Protein AF-A0AAW8Q0H3-F1 (afdb_monomer_lite)

Organism: Vibrio parahaemolyticus (NCBI:txid670)

Secondary structure (DSSP, 8-state):
-HHHHHHHHHHHHHHHHHHHTTS-HHHHHHHHHHHHHHHHHHHHH--HHHHHHHHHHHHHHHHHHHHHHTS---HHHHHHHHHHHHHHHHHHHHHTEEEEEEEETTEEEEEEEE--

Radius of gyration: 16.41 Å; chains: 1; bounding box: 46×30×43 Å

Sequence (116 aa):
MRILKKGVIAALVGFICIGASAMDEDKVKHLATSSVIGFTANGIFQDYETALASCVAIGVAKEVYDQIDYRGFSGSDLAADALGCGIGVISSEFLGFQLGYKELGDAKMVTFNLKF

Foldseek 3Di:
DVVVLVVVVVVLVVVLVVVLVPDDPLLNCLLQVLLQQLQVLCQEVVDNVRSLVVSLVVQVVVLVVCCVPVVDRDPSSSVSNSNSNNNNNVVNVSQVWHWDWDDDDPDIHIDIDTDD

pLDDT: mean 83.44, std 11.95, range [54.0, 97.12]

Structure (mmCIF, N/CA/C/O backbone):
data_AF-A0AAW8Q0H3-F1
#
_entry.id   AF-A0AAW8Q0H3-F1
#
loop_
_atom_site.group_PDB
_atom_site.id
_atom_site.type_symbol
_atom_site.label_atom_id
_atom_site.label_alt_id
_atom_site.label_comp_id
_atom_site.label_asym_id
_atom_site.label_entity_id
_atom_site.label_seq_id
_atom_site.pdbx_PDB_ins_code
_atom_site.Cartn_x
_atom_site.Cartn_y
_atom_site.Cartn_z
_atom_site.occupancy
_atom_site.B_iso_or_equiv
_atom_site.auth_seq_id
_atom_site.auth_comp_id
_atom_site.auth_asym_id
_atom_site.auth_atom_id
_atom_site.pdbx_PDB_model_num
ATOM 1 N N . MET A 1 1 ? -4.141 14.196 22.975 1.00 54.00 1 MET A N 1
ATOM 2 C CA . MET A 1 1 ? -4.112 13.231 21.845 1.00 54.00 1 MET A CA 1
ATOM 3 C C . MET A 1 1 ? -4.546 13.806 20.495 1.00 54.00 1 MET A C 1
ATOM 5 O O . MET A 1 1 ? -3.823 13.600 19.534 1.00 54.00 1 MET A O 1
ATOM 9 N N . ARG A 1 2 ? -5.657 14.558 20.377 1.00 56.09 2 ARG A N 1
ATOM 10 C CA . ARG A 1 2 ? -6.121 15.114 19.079 1.00 56.09 2 ARG A CA 1
ATOM 11 C C . ARG A 1 2 ? -5.108 16.007 18.342 1.00 56.09 2 ARG A C 1
ATOM 13 O O . ARG A 1 2 ? -5.005 15.914 17.128 1.00 56.09 2 ARG A O 1
ATOM 20 N N . ILE A 1 3 ? -4.363 16.854 19.056 1.00 59.78 3 ILE A N 1
ATOM 21 C CA . ILE A 1 3 ? -3.370 17.769 18.453 1.00 59.78 3 ILE A CA 1
ATOM 22 C C . ILE A 1 3 ? -2.123 16.997 17.991 1.00 59.78 3 ILE A C 1
ATOM 24 O O . ILE A 1 3 ? -1.614 17.250 16.907 1.00 59.78 3 ILE A O 1
ATOM 28 N N . LEU A 1 4 ? -1.711 15.983 18.761 1.00 59.84 4 LEU A N 1
ATOM 29 C CA . LEU A 1 4 ? -0.626 15.072 18.392 1.00 59.84 4 LEU A CA 1
ATOM 30 C C . LEU A 1 4 ? -0.987 14.265 17.137 1.00 59.84 4 LEU A C 1
ATOM 32 O O . LEU A 1 4 ? -0.191 14.202 16.210 1.00 59.84 4 LEU A O 1
ATOM 36 N N . LYS A 1 5 ? -2.221 13.738 17.056 1.00 57.81 5 LYS A N 1
ATOM 37 C CA . LYS A 1 5 ? -2.696 13.026 15.861 1.00 57.81 5 LYS A CA 1
ATOM 38 C C . LYS A 1 5 ? -2.680 13.921 14.613 1.00 57.81 5 LYS A C 1
ATOM 40 O O . LYS A 1 5 ? -2.230 13.490 13.562 1.00 57.81 5 LYS A O 1
ATOM 45 N N . LYS A 1 6 ? -3.113 15.183 14.732 1.00 61.03 6 LYS A N 1
ATOM 46 C CA . LYS A 1 6 ? -3.070 16.161 13.629 1.00 61.03 6 LYS A CA 1
ATOM 47 C C . LYS A 1 6 ? -1.640 16.510 13.203 1.00 61.03 6 LYS A C 1
ATOM 49 O O . LYS A 1 6 ? -1.388 16.621 12.010 1.00 61.03 6 LYS A O 1
ATOM 54 N N . GLY A 1 7 ? -0.720 16.643 14.160 1.00 67.44 7 GLY A N 1
ATOM 55 C CA . GLY A 1 7 ? 0.702 16.862 13.884 1.00 67.44 7 GLY A CA 1
ATOM 56 C C . GLY A 1 7 ? 1.355 15.675 13.174 1.00 67.44 7 GLY A C 1
ATOM 57 O O . GLY A 1 7 ? 2.099 15.876 12.223 1.00 67.44 7 GLY A O 1
ATOM 58 N N . VAL A 1 8 ? 1.012 14.444 13.570 1.00 68.25 8 VAL A N 1
ATOM 59 C CA . VAL A 1 8 ? 1.484 13.214 12.913 1.00 68.25 8 VAL A CA 1
ATOM 60 C C . VAL A 1 8 ? 0.929 13.093 11.495 1.00 68.25 8 VAL A C 1
ATOM 62 O O . VAL A 1 8 ? 1.700 12.811 10.589 1.00 68.25 8 VAL A O 1
ATOM 65 N N . ILE A 1 9 ? -0.360 13.381 11.271 1.00 69.56 9 ILE A N 1
ATOM 66 C CA . ILE A 1 9 ? -0.945 13.406 9.917 1.00 69.56 9 ILE A CA 1
ATOM 67 C C . ILE A 1 9 ? -0.240 14.450 9.047 1.00 69.56 9 ILE A C 1
ATOM 69 O O . ILE A 1 9 ? 0.145 14.145 7.926 1.00 69.56 9 ILE A O 1
ATOM 73 N N . ALA A 1 10 ? -0.034 15.667 9.558 1.00 64.44 10 ALA A N 1
ATOM 74 C CA . ALA A 1 10 ? 0.655 16.720 8.815 1.00 64.44 10 ALA A CA 1
ATOM 75 C C . ALA A 1 10 ? 2.115 16.349 8.495 1.00 64.44 10 ALA A C 1
ATOM 77 O O . ALA A 1 10 ? 2.588 16.634 7.398 1.00 64.44 10 ALA A O 1
ATOM 78 N N . ALA A 1 11 ? 2.809 15.673 9.416 1.00 65.50 11 ALA A N 1
ATOM 79 C CA . ALA A 1 11 ? 4.163 15.173 9.198 1.00 65.50 11 ALA A CA 1
ATOM 80 C C . ALA A 1 11 ? 4.205 14.016 8.184 1.00 65.50 11 ALA A C 1
ATOM 82 O O . ALA A 1 11 ? 5.073 14.016 7.320 1.00 65.50 11 ALA A O 1
ATOM 83 N N . LEU A 1 12 ? 3.254 13.077 8.239 1.00 65.44 12 LEU A N 1
ATOM 84 C CA . LEU A 1 12 ? 3.110 11.981 7.270 1.00 65.44 12 LEU A CA 1
ATOM 85 C C . LEU A 1 12 ? 2.839 12.520 5.865 1.00 65.44 12 LEU A C 1
ATOM 87 O O . LEU A 1 12 ? 3.540 12.159 4.926 1.00 65.44 12 LEU A O 1
ATOM 91 N N . VAL A 1 13 ? 1.877 13.435 5.732 1.00 66.56 13 VAL A N 1
ATOM 92 C CA . VAL A 1 13 ? 1.559 14.091 4.455 1.00 66.56 13 VAL A CA 1
ATOM 93 C C . VAL A 1 13 ? 2.767 14.878 3.943 1.00 66.56 13 VAL A C 1
ATOM 95 O O . VAL A 1 13 ? 3.122 14.753 2.776 1.00 66.56 13 VAL A O 1
ATOM 98 N N . GLY A 1 14 ? 3.455 15.622 4.815 1.00 59.25 14 GLY A N 1
ATOM 99 C CA . GLY A 1 14 ? 4.676 16.345 4.455 1.00 59.25 14 GLY A CA 1
ATOM 100 C C . GLY A 1 14 ? 5.804 15.424 3.980 1.00 59.25 14 GLY A C 1
ATOM 101 O O . GLY A 1 14 ? 6.436 15.704 2.966 1.00 59.25 14 GLY A O 1
ATOM 102 N N . PHE A 1 15 ? 6.026 14.300 4.663 1.00 62.19 15 PHE A N 1
ATOM 103 C CA . PHE A 1 15 ? 7.059 13.325 4.308 1.00 62.19 15 PHE A CA 1
ATOM 104 C C . PHE A 1 15 ? 6.760 12.632 2.970 1.00 62.19 15 PHE A C 1
ATOM 106 O O . PHE A 1 15 ? 7.655 12.488 2.139 1.00 62.19 15 PHE A O 1
ATOM 113 N N . ILE A 1 16 ? 5.492 12.285 2.721 1.00 63.41 16 ILE A N 1
ATOM 114 C CA . ILE A 1 16 ? 5.033 11.692 1.455 1.00 63.41 16 ILE A CA 1
ATOM 115 C C . ILE A 1 16 ? 5.212 12.682 0.294 1.00 63.41 16 ILE A C 1
ATOM 117 O O . ILE A 1 16 ? 5.725 12.304 -0.757 1.00 63.41 16 ILE A O 1
ATOM 121 N N . CYS A 1 17 ? 4.854 13.958 0.479 1.00 60.28 17 CYS A N 1
ATOM 122 C CA . CYS A 1 17 ? 4.997 14.977 -0.565 1.00 60.28 17 CYS A CA 1
ATOM 123 C C . CYS A 1 17 ? 6.462 15.263 -0.933 1.00 60.28 17 CYS A C 1
ATOM 125 O O . CYS A 1 17 ? 6.764 15.462 -2.108 1.00 60.28 17 CYS A O 1
ATOM 127 N N . ILE A 1 18 ? 7.375 15.275 0.046 1.00 58.97 18 ILE A N 1
ATOM 128 C CA . ILE A 1 18 ? 8.804 15.523 -0.202 1.00 58.97 18 ILE A CA 1
ATOM 129 C C . ILE A 1 18 ? 9.446 14.309 -0.889 1.00 58.97 18 ILE A C 1
ATOM 131 O O . ILE A 1 18 ? 10.160 14.479 -1.877 1.00 58.97 18 ILE A O 1
ATOM 135 N N . GLY A 1 19 ? 9.148 13.089 -0.427 1.00 59.09 19 GLY A N 1
ATOM 136 C CA . GLY A 1 19 ? 9.671 11.857 -1.027 1.00 59.09 19 GLY A CA 1
ATOM 137 C C . GLY A 1 19 ? 9.203 11.641 -2.469 1.00 59.09 19 GLY A C 1
ATOM 138 O O . GLY A 1 19 ? 10.005 11.268 -3.321 1.00 59.09 19 GLY A O 1
ATOM 139 N N . ALA A 1 20 ? 7.942 11.966 -2.774 1.00 59.72 20 ALA A N 1
ATOM 140 C CA . ALA A 1 20 ? 7.386 11.839 -4.122 1.00 59.72 20 ALA A CA 1
ATOM 141 C C . ALA A 1 20 ? 8.059 12.761 -5.156 1.00 59.72 20 ALA A C 1
ATOM 143 O O . ALA A 1 20 ? 8.112 12.423 -6.331 1.00 59.72 20 ALA A O 1
ATOM 144 N N . SER A 1 21 ? 8.592 13.912 -4.731 1.00 59.22 21 SER A N 1
ATOM 145 C CA . SER A 1 21 ? 9.225 14.889 -5.633 1.00 59.22 21 SER A CA 1
ATOM 146 C C . SER A 1 21 ? 10.628 14.494 -6.116 1.00 59.22 21 SER A C 1
ATOM 148 O O . SER A 1 21 ? 11.121 15.062 -7.088 1.00 59.22 21 SER A O 1
ATOM 150 N N . ALA A 1 22 ? 11.263 13.527 -5.447 1.00 63.88 22 ALA A N 1
ATOM 151 C CA . ALA A 1 22 ? 12.603 13.030 -5.769 1.00 63.88 22 ALA A CA 1
ATOM 152 C C . ALA A 1 22 ? 12.589 11.670 -6.491 1.00 63.88 22 ALA A C 1
ATOM 154 O O . ALA A 1 22 ? 13.646 11.157 -6.852 1.00 63.88 22 ALA A O 1
ATOM 155 N N . MET A 1 23 ? 11.410 11.069 -6.662 1.00 70.44 23 MET A N 1
ATOM 156 C CA . MET A 1 23 ? 11.235 9.754 -7.269 1.00 70.44 23 MET A CA 1
ATOM 157 C C . MET A 1 23 ? 10.810 9.875 -8.732 1.00 70.44 23 MET A C 1
ATOM 159 O O . MET A 1 23 ? 10.048 10.772 -9.090 1.00 70.44 23 MET A O 1
ATOM 163 N N . ASP A 1 24 ? 11.255 8.926 -9.558 1.00 82.56 24 ASP A N 1
ATOM 164 C CA . ASP A 1 24 ? 10.741 8.779 -10.919 1.00 82.56 24 ASP A CA 1
ATOM 165 C C . ASP A 1 24 ? 9.224 8.553 -10.898 1.00 82.56 24 ASP A C 1
ATOM 167 O O . ASP A 1 24 ? 8.695 7.855 -10.028 1.00 82.56 24 ASP A O 1
ATOM 171 N N . GLU A 1 25 ? 8.525 9.122 -11.883 1.00 82.56 25 GLU A N 1
ATOM 172 C CA . GLU A 1 25 ? 7.057 9.097 -11.970 1.00 82.56 25 GLU A CA 1
ATOM 173 C C . GLU A 1 25 ? 6.490 7.671 -11.896 1.00 82.56 25 GLU A C 1
ATOM 175 O O . GLU A 1 25 ? 5.447 7.426 -11.291 1.00 82.56 25 GLU A O 1
ATOM 180 N N . ASP A 1 26 ? 7.211 6.723 -12.483 1.00 81.62 26 ASP A N 1
ATOM 181 C CA . ASP A 1 26 ? 6.909 5.300 -12.439 1.00 81.62 26 ASP A CA 1
ATOM 182 C C . ASP A 1 26 ? 6.920 4.755 -10.999 1.00 81.62 26 ASP A C 1
ATOM 184 O O . ASP A 1 26 ? 5.921 4.227 -10.511 1.00 81.62 26 ASP A O 1
ATOM 188 N N . LYS A 1 27 ? 7.979 5.039 -10.231 1.00 85.38 27 LYS A N 1
ATOM 189 C CA . LYS A 1 27 ? 8.098 4.608 -8.827 1.00 85.38 27 LYS A CA 1
ATOM 190 C C . LYS A 1 27 ? 7.056 5.259 -7.927 1.00 85.38 27 LYS A C 1
ATOM 192 O O . LYS A 1 27 ? 6.597 4.644 -6.964 1.00 85.38 27 LYS A O 1
ATOM 197 N N . VAL A 1 28 ? 6.641 6.487 -8.242 1.00 87.38 28 VAL A N 1
ATOM 198 C CA . VAL A 1 28 ? 5.531 7.152 -7.543 1.00 87.38 28 VAL A CA 1
ATOM 199 C C . VAL A 1 28 ? 4.220 6.394 -7.761 1.00 87.38 28 VAL A C 1
ATOM 201 O O . VAL A 1 28 ? 3.436 6.272 -6.820 1.00 87.38 28 VAL A O 1
ATOM 204 N N . LYS A 1 29 ? 3.982 5.832 -8.954 1.00 87.62 29 LYS A N 1
ATOM 205 C CA . LYS A 1 29 ? 2.784 5.020 -9.232 1.00 87.62 29 LYS A CA 1
ATOM 206 C C . LYS A 1 29 ? 2.784 3.721 -8.433 1.00 87.62 29 LYS A C 1
ATOM 208 O O . LYS A 1 29 ? 1.746 3.406 -7.847 1.00 87.62 29 LYS A O 1
ATOM 213 N N . HIS A 1 30 ? 3.916 3.020 -8.356 1.00 89.06 30 HIS A N 1
ATOM 214 C CA . HIS A 1 30 ? 4.076 1.824 -7.517 1.00 89.06 30 HIS A CA 1
ATOM 215 C C . HIS A 1 30 ? 3.807 2.147 -6.043 1.00 89.06 30 HIS A C 1
ATOM 217 O O . HIS A 1 30 ? 2.885 1.603 -5.429 1.00 89.06 30 HIS A O 1
ATOM 223 N N . LEU A 1 31 ? 4.491 3.161 -5.508 1.00 90.19 31 LEU A N 1
ATOM 224 C CA . LEU A 1 31 ? 4.329 3.585 -4.118 1.00 90.19 31 LEU A CA 1
ATOM 225 C C . LEU A 1 31 ? 2.892 4.018 -3.794 1.00 90.19 31 LEU A C 1
ATOM 227 O O . LEU A 1 31 ? 2.330 3.586 -2.784 1.00 90.19 31 LEU A O 1
ATOM 231 N N . ALA A 1 32 ? 2.268 4.849 -4.632 1.00 88.62 32 ALA A N 1
ATOM 232 C CA . ALA A 1 32 ? 0.912 5.344 -4.397 1.00 88.62 32 ALA A CA 1
ATOM 233 C C . ALA A 1 32 ? -0.135 4.229 -4.509 1.00 88.62 32 ALA A C 1
ATOM 235 O O . ALA A 1 32 ? -0.998 4.104 -3.638 1.00 88.62 32 ALA A O 1
ATOM 236 N N . THR A 1 33 ? -0.044 3.392 -5.545 1.00 90.69 33 THR A N 1
ATOM 237 C CA . THR A 1 33 ? -0.977 2.275 -5.750 1.00 90.69 33 THR A CA 1
ATOM 238 C C . THR A 1 33 ? -0.886 1.290 -4.593 1.00 90.69 33 THR A C 1
ATOM 240 O O . THR A 1 33 ? -1.901 0.950 -3.983 1.00 90.69 33 THR A O 1
ATOM 243 N N . SER A 1 34 ? 0.329 0.895 -4.223 1.00 92.62 34 SER A N 1
ATOM 244 C CA . SER A 1 34 ? 0.565 -0.048 -3.132 1.00 92.62 34 SER A CA 1
ATOM 245 C C . SER A 1 34 ? 0.213 0.540 -1.763 1.00 92.62 34 SER A C 1
ATOM 247 O O . SER A 1 34 ? -0.267 -0.185 -0.896 1.00 92.62 34 SER A O 1
ATOM 249 N N . SER A 1 35 ? 0.293 1.865 -1.583 1.00 93.12 35 SER A N 1
ATOM 250 C CA . SER A 1 35 ? -0.265 2.541 -0.397 1.00 93.12 35 SER A CA 1
ATOM 251 C C . SER A 1 35 ? -1.776 2.376 -0.281 1.00 93.12 35 SER A C 1
ATOM 253 O O . SER A 1 35 ? -2.286 2.080 0.799 1.00 93.12 35 SER A O 1
ATOM 255 N N . VAL A 1 36 ? -2.517 2.520 -1.380 1.00 92.69 36 VAL A N 1
ATOM 256 C CA . VAL A 1 36 ? -3.976 2.326 -1.372 1.00 92.69 36 VAL A CA 1
ATOM 257 C C . VAL A 1 36 ? -4.335 0.861 -1.116 1.00 92.69 36 VAL A C 1
ATOM 259 O O . VAL A 1 36 ? -5.255 0.579 -0.340 1.00 92.69 36 VAL A O 1
ATOM 262 N N . ILE A 1 37 ? -3.594 -0.072 -1.721 1.00 94.31 37 ILE A N 1
ATOM 263 C CA . ILE A 1 37 ? -3.789 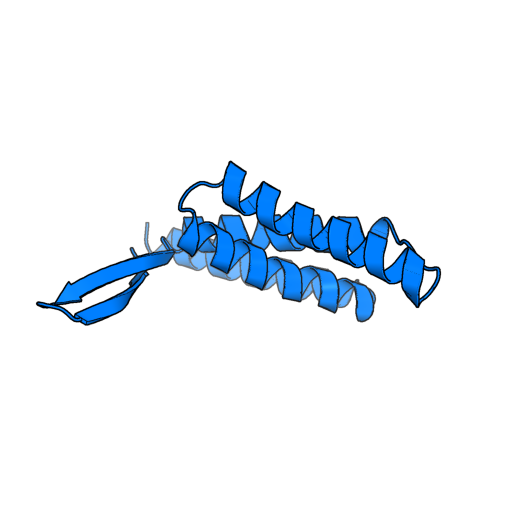-1.511 -1.505 1.00 94.31 37 ILE A CA 1
ATOM 264 C C . ILE A 1 37 ? -3.520 -1.858 -0.041 1.00 94.31 37 ILE A C 1
ATOM 266 O O . ILE A 1 37 ? -4.385 -2.454 0.591 1.00 94.31 37 ILE A O 1
ATOM 270 N N . GLY A 1 38 ? -2.388 -1.435 0.527 1.00 94.44 38 GLY A N 1
ATOM 271 C CA . GLY A 1 38 ? -2.037 -1.698 1.925 1.00 94.44 38 GLY A CA 1
ATOM 272 C C . GLY A 1 38 ? -3.042 -1.099 2.909 1.00 94.44 38 GLY A C 1
ATOM 273 O O . GLY A 1 38 ? -3.453 -1.762 3.861 1.00 94.44 38 GLY A O 1
ATOM 274 N N . PHE A 1 39 ? -3.511 0.124 2.643 1.00 93.25 39 PHE A N 1
ATOM 275 C CA . PHE A 1 39 ? -4.554 0.769 3.442 1.00 93.25 39 PHE A CA 1
ATOM 276 C C . PHE A 1 39 ? -5.846 -0.052 3.452 1.00 93.25 39 PHE A C 1
ATOM 278 O O . PHE A 1 39 ? -6.415 -0.339 4.504 1.00 93.25 39 PHE A O 1
ATOM 285 N N . THR A 1 40 ? -6.292 -0.471 2.270 1.00 91.69 40 THR A N 1
ATOM 286 C CA . THR A 1 40 ? -7.533 -1.235 2.123 1.00 91.69 40 THR A CA 1
ATOM 287 C C . THR A 1 40 ? -7.388 -2.645 2.693 1.00 91.69 40 THR A C 1
ATOM 289 O O . THR A 1 40 ? -8.285 -3.112 3.390 1.00 91.69 40 THR A O 1
ATOM 292 N N . ALA A 1 41 ? -6.250 -3.302 2.458 1.00 93.75 41 ALA A N 1
ATOM 293 C CA . ALA A 1 41 ? -5.935 -4.624 2.984 1.00 93.75 41 ALA A CA 1
ATOM 294 C C . ALA A 1 41 ? -5.983 -4.628 4.513 1.00 93.75 41 ALA A C 1
ATOM 296 O O . ALA A 1 41 ? -6.629 -5.501 5.085 1.00 93.75 41 ALA A O 1
ATOM 297 N N . ASN A 1 42 ? -5.399 -3.627 5.181 1.00 94.25 42 ASN A N 1
ATOM 298 C CA . ASN A 1 42 ? -5.481 -3.542 6.640 1.00 94.25 42 ASN A CA 1
ATOM 299 C C . ASN A 1 42 ? -6.907 -3.253 7.120 1.00 94.25 42 ASN A C 1
ATOM 301 O O . ASN A 1 42 ? -7.353 -3.832 8.105 1.00 94.25 42 ASN A O 1
ATOM 305 N N . GLY A 1 43 ? -7.671 -2.442 6.384 1.00 90.38 43 GLY A N 1
ATOM 306 C CA . GLY A 1 43 ? -9.096 -2.259 6.659 1.00 90.38 43 GLY A CA 1
ATOM 307 C C . GLY A 1 43 ? -9.900 -3.566 6.606 1.00 90.38 43 GLY A C 1
ATOM 308 O O . GLY A 1 43 ? -10.831 -3.727 7.393 1.00 90.38 43 GLY A O 1
ATOM 309 N N . ILE A 1 44 ? -9.549 -4.492 5.704 1.00 91.25 44 ILE A N 1
ATOM 310 C CA . ILE A 1 44 ? -10.218 -5.795 5.532 1.00 91.25 44 ILE A CA 1
ATOM 311 C C . ILE A 1 44 ? -9.725 -6.819 6.554 1.00 91.25 44 ILE A C 1
ATOM 313 O O . ILE A 1 44 ? -10.534 -7.405 7.269 1.00 91.25 44 ILE A O 1
ATOM 317 N N . PHE A 1 45 ? -8.416 -7.066 6.592 1.00 92.38 45 PHE A N 1
ATOM 318 C CA . PHE A 1 45 ? -7.826 -8.124 7.409 1.00 92.38 45 PHE A CA 1
ATOM 319 C C . PHE A 1 45 ? -7.777 -7.756 8.886 1.00 92.38 45 PHE A C 1
ATOM 321 O O . PHE A 1 45 ? -7.854 -8.648 9.724 1.00 92.38 45 PHE A O 1
ATOM 328 N N . GLN A 1 46 ? -7.678 -6.459 9.198 1.00 89.44 46 GLN A N 1
ATOM 329 C CA . GLN A 1 46 ? -7.540 -5.945 10.564 1.00 89.44 46 GLN A CA 1
ATOM 330 C C . GLN A 1 46 ? -6.368 -6.593 11.325 1.00 89.44 46 GLN A C 1
ATOM 332 O O . GLN A 1 46 ? -6.372 -6.660 12.552 1.00 89.44 46 GLN A O 1
ATOM 337 N N . ASP A 1 47 ? -5.379 -7.074 10.572 1.00 91.62 47 ASP A N 1
ATOM 338 C CA . ASP A 1 47 ? -4.157 -7.709 11.034 1.00 91.62 47 ASP A CA 1
ATOM 339 C C . ASP A 1 47 ? -3.005 -7.162 10.192 1.00 91.62 47 ASP A C 1
ATOM 341 O O . ASP A 1 47 ? -2.959 -7.355 8.972 1.00 91.62 47 ASP A O 1
ATOM 345 N N . TYR A 1 48 ? -2.097 -6.451 10.858 1.00 90.19 48 TYR A N 1
ATOM 346 C CA . TYR A 1 48 ? -0.995 -5.736 10.219 1.00 90.19 48 TYR A CA 1
ATOM 347 C C . TYR A 1 48 ? -0.126 -6.669 9.369 1.00 90.19 48 TYR A C 1
ATOM 349 O O . TYR A 1 48 ? 0.238 -6.323 8.244 1.00 90.19 48 TYR A O 1
ATOM 357 N N . GLU A 1 49 ? 0.197 -7.854 9.892 1.00 94.25 49 GLU A N 1
ATOM 358 C CA . GLU A 1 49 ? 1.101 -8.795 9.231 1.00 94.25 49 GLU A CA 1
ATOM 359 C C . GLU A 1 49 ? 0.458 -9.379 7.973 1.00 94.25 49 GLU A C 1
ATOM 361 O O . GLU A 1 49 ? 1.058 -9.337 6.897 1.00 94.25 49 GLU A O 1
ATOM 366 N N . THR A 1 50 ? -0.791 -9.837 8.070 1.00 95.38 50 THR A N 1
ATOM 367 C CA . THR A 1 50 ? -1.555 -10.375 6.937 1.00 95.38 50 THR A CA 1
ATOM 368 C C . THR A 1 50 ? -1.809 -9.304 5.879 1.00 95.38 50 THR A C 1
ATOM 370 O O . THR A 1 50 ? -1.678 -9.563 4.678 1.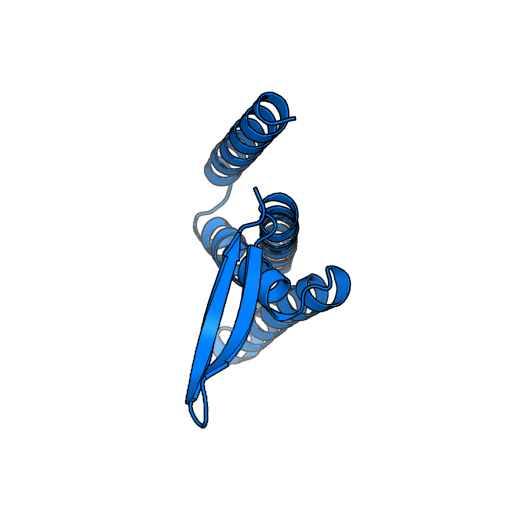00 95.38 50 THR A O 1
ATOM 373 N N . ALA A 1 51 ? -2.132 -8.077 6.290 1.00 94.38 51 ALA A N 1
ATOM 374 C CA . ALA A 1 51 ? -2.357 -6.959 5.378 1.00 94.38 51 ALA A CA 1
ATOM 375 C C . ALA A 1 51 ? -1.086 -6.550 4.627 1.00 94.38 51 ALA A C 1
ATOM 377 O O . ALA A 1 51 ? -1.114 -6.372 3.407 1.00 94.38 51 ALA A O 1
ATOM 378 N N . LEU A 1 52 ? 0.040 -6.439 5.333 1.00 94.81 52 LEU A N 1
ATOM 379 C CA . LEU A 1 52 ? 1.317 -6.102 4.718 1.00 94.81 52 LEU A CA 1
ATOM 380 C C . LEU A 1 52 ? 1.788 -7.221 3.785 1.00 94.81 52 LEU A C 1
ATOM 382 O O . LEU A 1 52 ? 2.141 -6.949 2.639 1.00 94.81 52 LEU A O 1
ATOM 386 N N . ALA A 1 53 ? 1.745 -8.474 4.243 1.00 96.50 53 ALA A N 1
ATOM 387 C CA . ALA A 1 53 ? 2.168 -9.627 3.455 1.00 96.50 53 ALA A CA 1
ATOM 388 C C . ALA A 1 53 ? 1.326 -9.790 2.184 1.00 96.50 53 ALA A C 1
ATOM 390 O O . ALA A 1 53 ? 1.882 -9.993 1.106 1.00 96.50 53 ALA A O 1
ATOM 391 N N . SER A 1 54 ? 0.000 -9.651 2.283 1.00 96.56 54 SER A N 1
ATOM 392 C CA . SER A 1 54 ? -0.891 -9.736 1.118 1.00 96.56 54 SER A CA 1
ATOM 393 C C . SER A 1 54 ? -0.655 -8.602 0.117 1.00 96.56 54 SER A C 1
ATOM 395 O O . SER A 1 54 ? -0.612 -8.857 -1.085 1.00 96.56 54 SER A O 1
ATOM 397 N N . CYS A 1 55 ? -0.433 -7.372 0.586 1.00 97.12 55 CYS A N 1
ATOM 398 C CA . CYS A 1 55 ? -0.109 -6.241 -0.283 1.00 97.12 55 CYS A CA 1
ATOM 399 C C . CYS A 1 55 ? 1.232 -6.437 -1.008 1.00 97.12 55 CYS A C 1
ATOM 401 O O . CYS A 1 55 ? 1.301 -6.301 -2.228 1.00 97.12 55 CYS A O 1
ATOM 403 N N . VAL A 1 56 ? 2.287 -6.830 -0.286 1.00 95.75 56 VAL A N 1
ATOM 404 C CA . VAL A 1 56 ? 3.610 -7.086 -0.882 1.00 95.75 56 VAL A CA 1
ATOM 405 C C . VAL A 1 56 ? 3.556 -8.257 -1.863 1.00 95.75 56 VAL A C 1
ATOM 407 O O . VAL A 1 56 ? 4.171 -8.190 -2.924 1.00 95.75 56 VAL A O 1
ATOM 410 N N . ALA A 1 57 ? 2.784 -9.305 -1.561 1.00 96.00 57 ALA A N 1
ATOM 411 C CA . ALA A 1 57 ? 2.590 -10.430 -2.473 1.00 96.00 57 ALA A CA 1
ATOM 412 C C . ALA A 1 57 ? 1.971 -9.996 -3.812 1.00 96.00 57 ALA A C 1
ATOM 414 O O . ALA A 1 57 ? 2.355 -10.525 -4.854 1.00 96.00 57 ALA A O 1
ATOM 415 N N . ILE A 1 58 ? 1.064 -9.010 -3.805 1.00 93.75 58 ILE A N 1
ATOM 416 C CA . ILE A 1 58 ? 0.528 -8.416 -5.038 1.00 93.75 58 ILE A CA 1
ATOM 417 C C . ILE A 1 58 ? 1.638 -7.699 -5.817 1.00 93.75 58 ILE A C 1
ATOM 419 O O . ILE A 1 58 ? 1.733 -7.906 -7.023 1.00 93.75 58 ILE A O 1
ATOM 423 N N . GLY A 1 59 ? 2.497 -6.917 -5.155 1.00 90.00 59 GLY A N 1
ATOM 424 C CA . GLY A 1 59 ? 3.655 -6.273 -5.797 1.00 90.00 59 GLY A CA 1
ATOM 425 C C . GLY A 1 59 ? 4.594 -7.287 -6.458 1.00 90.00 59 GLY A C 1
ATOM 426 O O . GLY A 1 59 ? 4.895 -7.180 -7.642 1.00 90.00 59 GLY A O 1
ATOM 427 N N . VAL A 1 60 ? 4.952 -8.363 -5.745 1.00 93.69 60 VAL A N 1
ATOM 428 C CA . VAL A 1 60 ? 5.745 -9.469 -6.318 1.00 93.69 60 VAL A CA 1
ATOM 429 C C . VAL A 1 60 ? 5.047 -10.083 -7.533 1.00 93.69 60 VAL A C 1
ATOM 431 O O . VAL A 1 60 ? 5.690 -10.333 -8.549 1.00 93.69 60 VAL A O 1
ATOM 434 N N . ALA A 1 61 ? 3.737 -10.331 -7.450 1.00 92.88 61 ALA A N 1
ATOM 435 C CA . ALA A 1 61 ? 2.980 -10.907 -8.557 1.00 92.88 61 ALA A CA 1
ATOM 436 C C . ALA A 1 61 ? 2.965 -9.994 -9.795 1.00 92.88 61 ALA A C 1
ATOM 438 O O . ALA A 1 61 ? 3.024 -10.506 -10.913 1.00 92.88 61 ALA A O 1
ATOM 439 N N . LYS A 1 62 ? 2.925 -8.668 -9.608 1.00 89.88 62 LYS A N 1
ATOM 440 C CA . LYS A 1 62 ? 3.015 -7.692 -10.705 1.00 89.88 62 LYS A CA 1
ATOM 441 C C . LYS A 1 62 ? 4.382 -7.725 -11.373 1.00 89.88 62 LYS A C 1
ATOM 443 O O . LYS A 1 62 ? 4.437 -7.898 -12.580 1.00 89.88 62 LYS A O 1
ATOM 448 N N . GLU A 1 63 ? 5.464 -7.723 -10.603 1.00 90.69 63 GLU A N 1
ATOM 449 C CA . GLU A 1 63 ? 6.816 -7.812 -11.171 1.00 90.69 63 GLU A CA 1
ATOM 450 C C . GLU A 1 63 ? 7.067 -9.143 -11.903 1.00 90.69 63 GLU A C 1
ATOM 452 O O . GLU A 1 63 ? 7.747 -9.198 -12.928 1.00 90.69 63 GLU A O 1
ATOM 457 N N . VAL A 1 64 ? 6.488 -10.246 -11.414 1.00 92.19 64 VAL A N 1
ATOM 458 C CA . VAL A 1 64 ? 6.521 -11.533 -12.128 1.00 92.19 64 VAL A CA 1
ATOM 459 C C . VAL A 1 64 ? 5.729 -11.459 -13.436 1.00 92.19 64 VAL A C 1
ATOM 461 O O . VAL A 1 64 ? 6.187 -11.987 -14.450 1.00 92.19 64 VAL A O 1
ATOM 464 N N . TYR A 1 65 ? 4.562 -10.812 -13.433 1.00 89.62 65 TYR A N 1
ATOM 465 C CA . TYR A 1 65 ? 3.774 -10.584 -14.645 1.00 89.62 65 TYR A CA 1
ATOM 466 C C . TYR A 1 65 ? 4.548 -9.725 -15.656 1.00 89.62 65 TYR A C 1
ATOM 468 O O . TYR A 1 65 ? 4.641 -10.093 -16.828 1.00 89.62 65 TYR A O 1
ATOM 476 N N . ASP A 1 66 ? 5.195 -8.655 -15.198 1.00 88.19 66 ASP A N 1
ATOM 477 C CA . ASP A 1 66 ? 5.958 -7.746 -16.052 1.00 88.19 66 ASP A CA 1
ATOM 478 C C . ASP A 1 66 ? 7.209 -8.411 -16.639 1.00 88.19 66 ASP A C 1
ATOM 480 O O . ASP A 1 66 ? 7.560 -8.188 -17.801 1.00 88.19 66 ASP A O 1
ATOM 484 N N . GLN A 1 67 ? 7.832 -9.342 -15.914 1.00 88.88 67 GLN A N 1
ATOM 485 C CA . GLN A 1 67 ? 8.893 -10.190 -16.459 1.00 88.88 67 GLN A CA 1
ATOM 486 C C . GLN A 1 67 ? 8.405 -11.100 -17.602 1.00 88.88 67 GLN A C 1
ATOM 488 O O . GLN A 1 67 ? 9.177 -11.393 -18.520 1.00 88.88 67 GLN A O 1
ATOM 493 N N . ILE A 1 68 ? 7.158 -11.570 -17.553 1.00 90.50 68 ILE A N 1
ATOM 494 C CA . ILE A 1 68 ? 6.584 -12.468 -18.566 1.00 90.50 68 ILE A CA 1
ATOM 495 C C . ILE A 1 68 ? 6.146 -11.679 -19.805 1.00 90.50 68 ILE A C 1
ATOM 497 O O . ILE A 1 68 ? 6.473 -12.080 -20.922 1.00 90.50 68 IL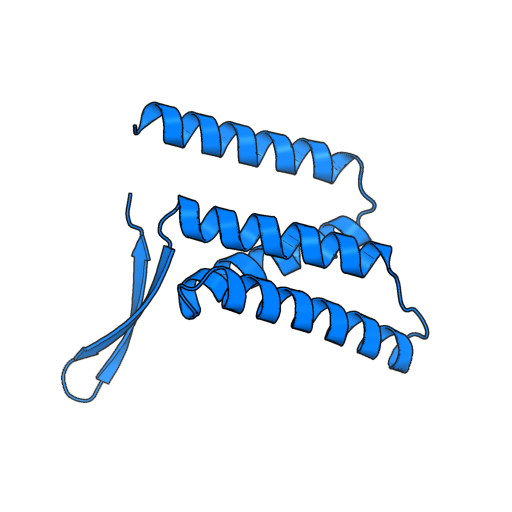E A O 1
ATOM 501 N N . ASP A 1 69 ? 5.432 -10.571 -19.608 1.00 88.50 69 ASP A N 1
ATOM 502 C CA . AS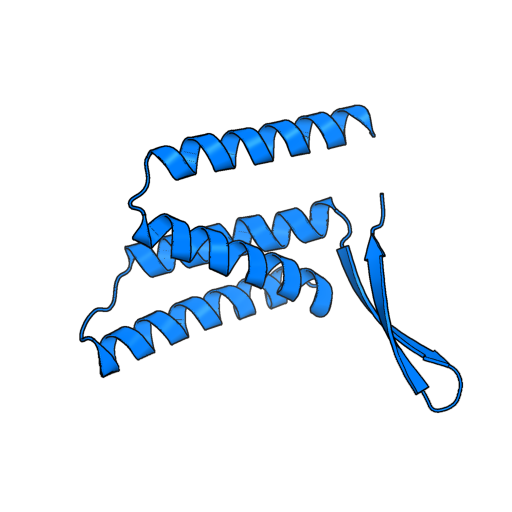P A 1 69 ? 4.753 -9.827 -20.678 1.00 88.50 69 ASP A CA 1
ATOM 503 C C . ASP A 1 69 ? 5.649 -8.725 -21.278 1.00 88.50 69 ASP A C 1
ATOM 505 O O . ASP A 1 69 ? 5.683 -8.517 -22.492 1.00 88.50 69 ASP A O 1
ATOM 509 N N . TYR A 1 70 ? 6.473 -8.082 -20.442 1.00 84.38 70 TYR A N 1
ATOM 510 C CA . TYR A 1 70 ? 7.307 -6.931 -20.817 1.00 84.38 70 TYR A CA 1
ATOM 511 C C . TYR A 1 70 ? 8.820 -7.176 -20.670 1.00 84.38 70 TYR A C 1
ATOM 513 O O . TYR A 1 70 ? 9.620 -6.323 -21.054 1.00 84.38 70 TYR A O 1
ATOM 521 N N . ARG A 1 71 ? 9.236 -8.356 -20.177 1.00 82.81 71 ARG A N 1
ATOM 522 C CA . ARG A 1 71 ? 10.641 -8.740 -19.905 1.00 82.81 71 ARG A CA 1
ATOM 523 C C . ARG A 1 71 ? 11.381 -7.801 -18.947 1.00 82.81 71 ARG A C 1
ATOM 525 O O . ARG A 1 71 ? 12.606 -7.692 -19.029 1.00 82.81 71 ARG A O 1
ATOM 532 N N . GLY A 1 72 ? 10.657 -7.148 -18.046 1.00 81.75 72 GLY A N 1
ATOM 533 C CA . GLY A 1 72 ? 11.226 -6.232 -17.066 1.00 81.75 72 GLY A CA 1
ATOM 534 C C . GLY A 1 72 ? 10.784 -6.591 -15.659 1.00 81.75 72 GLY A C 1
ATOM 535 O O . GLY A 1 72 ? 9.681 -6.242 -15.275 1.00 81.75 72 GLY A O 1
ATOM 536 N N . PHE A 1 73 ? 11.651 -7.260 -14.899 1.00 89.00 73 PHE A N 1
ATOM 537 C CA . PHE A 1 73 ? 11.548 -7.323 -13.442 1.00 89.00 73 PHE A CA 1
ATOM 538 C C . PHE A 1 73 ? 12.407 -6.219 -12.836 1.00 89.00 73 PHE A C 1
ATOM 540 O O . PHE A 1 73 ? 13.596 -6.100 -13.160 1.00 89.00 73 PHE A O 1
ATOM 547 N N . SER A 1 74 ? 11.847 -5.459 -11.907 1.00 89.69 74 SER A N 1
ATOM 548 C CA . SER A 1 74 ? 12.515 -4.322 -11.301 1.00 89.69 74 SER A CA 1
ATOM 549 C C . SER A 1 74 ? 12.451 -4.391 -9.780 1.00 89.69 74 SER A C 1
ATOM 551 O O . SER A 1 74 ? 11.427 -4.203 -9.128 1.00 89.69 74 SER A O 1
ATOM 553 N N . GLY A 1 75 ? 13.614 -4.614 -9.165 1.00 89.69 75 GLY A N 1
ATOM 554 C CA . GLY A 1 75 ? 13.718 -4.607 -7.705 1.00 89.69 75 GLY A CA 1
ATOM 555 C C . GLY A 1 75 ? 13.403 -3.242 -7.080 1.00 89.69 75 GLY A C 1
ATOM 556 O O . GLY A 1 75 ? 13.005 -3.186 -5.919 1.00 89.69 75 GLY A O 1
ATOM 557 N N . SER A 1 76 ? 13.568 -2.143 -7.826 1.00 89.81 76 SER A N 1
ATOM 558 C CA . SER A 1 76 ? 13.210 -0.805 -7.347 1.00 89.81 76 SER A CA 1
ATOM 559 C C . SER A 1 76 ? 11.700 -0.563 -7.372 1.00 89.81 76 SER A C 1
ATOM 561 O O . SER A 1 76 ? 11.207 0.130 -6.483 1.00 89.81 76 SER A O 1
ATOM 563 N N . ASP A 1 77 ? 10.968 -1.176 -8.304 1.00 89.38 77 ASP A N 1
ATOM 564 C CA . ASP A 1 77 ? 9.499 -1.189 -8.295 1.00 89.38 77 ASP A CA 1
ATOM 565 C C . ASP A 1 77 ? 8.963 -2.007 -7.138 1.00 89.38 77 ASP A C 1
ATOM 567 O O . ASP A 1 77 ? 8.156 -1.510 -6.352 1.00 89.38 77 ASP A O 1
ATOM 571 N N . LEU A 1 78 ? 9.533 -3.193 -6.921 1.00 93.50 78 LEU A N 1
ATOM 572 C CA . LEU A 1 78 ? 9.172 -4.014 -5.773 1.00 93.50 78 LEU A CA 1
ATOM 573 C C . LEU A 1 78 ? 9.438 -3.301 -4.437 1.00 93.50 78 LEU A C 1
ATOM 575 O O . LEU A 1 78 ? 8.654 -3.416 -3.493 1.00 93.50 78 LEU A O 1
ATOM 579 N N . ALA A 1 79 ? 10.537 -2.548 -4.339 1.00 92.94 79 ALA A N 1
ATOM 580 C CA . ALA A 1 79 ? 10.838 -1.748 -3.157 1.00 92.94 79 ALA A CA 1
ATOM 581 C C . ALA A 1 79 ? 9.842 -0.590 -2.978 1.00 92.94 79 ALA A C 1
ATOM 583 O O . ALA A 1 79 ? 9.393 -0.343 -1.856 1.00 92.94 79 ALA A O 1
ATOM 584 N N . ALA A 1 80 ? 9.473 0.101 -4.061 1.00 90.38 80 ALA A N 1
ATOM 585 C CA . ALA A 1 80 ? 8.456 1.149 -4.031 1.00 90.38 80 ALA A CA 1
ATOM 586 C C . ALA A 1 80 ? 7.086 0.590 -3.617 1.00 90.38 80 ALA A C 1
ATOM 588 O O . ALA A 1 80 ? 6.410 1.193 -2.780 1.00 90.38 80 ALA A O 1
ATOM 589 N N . ASP A 1 81 ? 6.721 -0.591 -4.115 1.00 92.81 81 ASP A N 1
ATOM 590 C CA . ASP A 1 81 ? 5.510 -1.307 -3.722 1.00 92.81 81 ASP A CA 1
ATOM 591 C C . ASP A 1 81 ? 5.530 -1.673 -2.237 1.00 92.81 81 ASP A C 1
ATOM 593 O O . ASP A 1 81 ? 4.583 -1.366 -1.514 1.00 92.81 81 ASP A O 1
ATOM 597 N N . ALA A 1 82 ? 6.628 -2.246 -1.739 1.00 93.94 82 ALA A N 1
ATOM 598 C CA . ALA A 1 82 ? 6.757 -2.608 -0.329 1.00 93.94 82 ALA A CA 1
ATOM 599 C C . ALA A 1 82 ? 6.669 -1.390 0.607 1.00 93.94 82 ALA A C 1
ATOM 601 O O . ALA A 1 82 ? 5.976 -1.438 1.629 1.00 93.94 82 ALA A O 1
ATOM 602 N N . LEU A 1 83 ? 7.327 -0.282 0.250 1.00 93.50 83 LEU A N 1
ATOM 603 C CA . LEU A 1 83 ? 7.238 0.977 0.995 1.00 93.50 83 LEU A CA 1
ATOM 604 C C . LEU A 1 83 ? 5.817 1.541 0.970 1.00 93.50 83 LEU A C 1
ATOM 606 O O . LEU A 1 83 ? 5.300 1.937 2.017 1.00 93.50 83 LEU A O 1
ATOM 610 N N . GLY A 1 84 ? 5.172 1.530 -0.198 1.00 91.31 84 GLY A N 1
ATOM 611 C CA . GLY A 1 84 ? 3.777 1.921 -0.348 1.00 91.31 84 GLY A CA 1
ATOM 612 C C . GLY A 1 84 ? 2.868 1.103 0.564 1.00 91.31 84 GLY A C 1
ATOM 613 O O . GLY A 1 84 ? 2.167 1.667 1.401 1.00 91.31 84 GLY A O 1
ATOM 614 N N . CYS A 1 85 ? 2.947 -0.227 0.488 1.00 95.56 85 CYS A N 1
ATOM 615 C CA . CYS A 1 85 ? 2.188 -1.135 1.347 1.00 95.56 85 CYS A CA 1
ATOM 616 C C . CYS A 1 85 ? 2.350 -0.792 2.834 1.00 95.56 85 CYS A C 1
ATOM 618 O O . CYS A 1 85 ? 1.351 -0.666 3.544 1.00 95.56 85 CYS A O 1
ATOM 620 N N . GLY A 1 86 ? 3.584 -0.568 3.298 1.00 93.31 86 GLY A N 1
ATOM 621 C CA . GLY A 1 86 ? 3.858 -0.170 4.680 1.00 93.31 86 GLY A CA 1
ATOM 622 C C . GLY A 1 86 ? 3.175 1.144 5.069 1.00 93.31 86 GLY A C 1
ATOM 623 O O . GLY A 1 86 ? 2.479 1.201 6.085 1.00 93.31 86 GLY A O 1
ATOM 624 N N . ILE A 1 87 ? 3.311 2.185 4.241 1.00 92.06 87 ILE A N 1
ATOM 625 C CA . ILE A 1 87 ? 2.654 3.485 4.457 1.00 92.06 87 ILE A CA 1
ATOM 626 C C . ILE A 1 87 ? 1.135 3.312 4.547 1.00 92.06 87 ILE A C 1
ATOM 628 O O . ILE A 1 87 ? 0.507 3.854 5.459 1.00 92.06 87 ILE A O 1
ATOM 632 N N . GLY A 1 88 ? 0.547 2.542 3.633 1.00 90.69 88 GLY A N 1
ATOM 633 C CA . GLY A 1 88 ? -0.884 2.265 3.585 1.00 90.69 88 GLY A CA 1
ATOM 634 C C . GLY A 1 88 ? -1.406 1.584 4.844 1.00 90.69 88 GLY A C 1
ATOM 635 O O . GLY A 1 88 ? -2.336 2.082 5.483 1.00 90.69 88 GLY A O 1
ATOM 636 N N . VAL A 1 89 ? -0.780 0.471 5.230 1.00 94.12 89 VAL A N 1
ATOM 637 C CA . VAL A 1 89 ? -1.171 -0.322 6.406 1.00 94.12 89 VAL A CA 1
ATOM 638 C C . VAL A 1 89 ? -1.082 0.524 7.679 1.00 94.1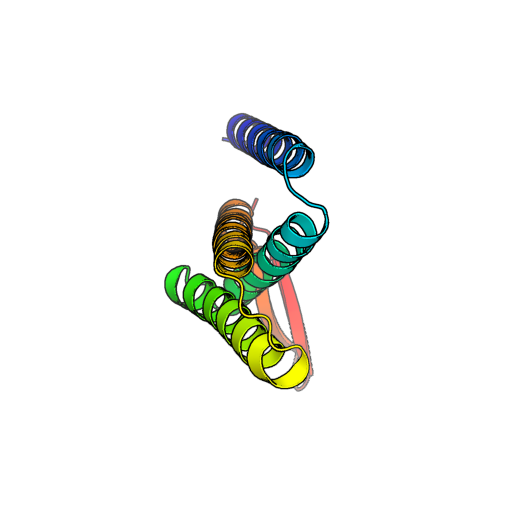2 89 VAL A C 1
ATOM 640 O O . VAL A 1 89 ? -2.059 0.603 8.429 1.00 94.12 89 VAL A O 1
ATOM 643 N N . ILE A 1 90 ? 0.041 1.224 7.888 1.00 90.94 90 ILE A N 1
ATOM 644 C CA . ILE A 1 90 ? 0.244 2.117 9.043 1.00 90.94 90 ILE A CA 1
ATOM 645 C C . ILE A 1 90 ? -0.797 3.239 9.050 1.00 90.94 90 ILE A C 1
ATOM 647 O O . ILE A 1 90 ? -1.340 3.575 10.102 1.00 90.94 90 ILE A O 1
ATOM 651 N N . SER A 1 91 ? -1.105 3.812 7.886 1.00 88.69 91 SER A N 1
ATOM 652 C CA . SER A 1 91 ? -2.111 4.870 7.769 1.00 88.69 91 SER A CA 1
ATOM 653 C C . SER A 1 91 ? -3.510 4.369 8.136 1.00 88.69 91 SER A C 1
ATOM 655 O O . SER A 1 91 ? -4.239 5.070 8.838 1.00 88.69 91 SER A O 1
ATOM 657 N N . SER A 1 92 ? -3.881 3.153 7.721 1.00 88.31 92 SER A N 1
ATOM 658 C CA . SER A 1 92 ? -5.151 2.519 8.108 1.00 88.31 92 SER A CA 1
ATOM 659 C C . SER A 1 92 ? -5.222 2.281 9.612 1.00 88.31 92 SER A C 1
ATOM 661 O O . SER A 1 92 ? -6.228 2.621 10.238 1.00 88.31 92 SER A O 1
ATOM 663 N N . GLU A 1 93 ? -4.139 1.770 10.202 1.00 87.94 93 GLU A N 1
ATOM 664 C CA . GLU A 1 93 ? -4.039 1.506 11.641 1.00 87.94 93 GLU A CA 1
ATOM 665 C C . GLU A 1 93 ? -4.182 2.798 12.450 1.00 87.94 93 GLU A C 1
ATOM 667 O O . GLU A 1 93 ? -4.987 2.909 13.375 1.00 87.94 93 GLU A O 1
ATOM 672 N N . PHE A 1 94 ? -3.448 3.829 12.039 1.00 84.44 94 PHE A N 1
ATOM 673 C CA . PHE A 1 94 ? -3.452 5.128 12.691 1.00 84.44 94 PHE A CA 1
ATOM 674 C C . PHE A 1 94 ? -4.821 5.823 12.625 1.00 84.44 94 PHE A C 1
ATOM 676 O O . PHE A 1 94 ? -5.239 6.474 13.590 1.00 84.44 94 PHE A O 1
ATOM 683 N N . LEU A 1 95 ? -5.525 5.698 11.495 1.00 84.19 95 LEU A N 1
ATOM 684 C CA . LEU A 1 95 ? -6.878 6.231 11.319 1.00 84.19 95 LEU A CA 1
ATOM 685 C C . LEU A 1 95 ? -7.962 5.337 11.939 1.00 84.19 95 LEU A C 1
ATOM 687 O O . LEU A 1 95 ? -9.123 5.750 11.999 1.00 84.19 95 LEU A O 1
ATOM 691 N N . GLY A 1 96 ? -7.603 4.136 12.401 1.00 84.19 96 GLY A N 1
ATOM 692 C CA . GLY A 1 96 ? -8.553 3.145 12.894 1.00 84.19 96 GLY A CA 1
ATOM 693 C C . GLY A 1 96 ? -9.603 2.798 11.841 1.00 84.19 96 GLY A C 1
ATOM 694 O O . GLY A 1 96 ? -10.787 2.696 12.178 1.00 84.19 96 GLY A O 1
ATOM 695 N N . PHE A 1 97 ? -9.189 2.715 10.573 1.00 85.88 97 PHE A N 1
ATOM 696 C CA . PHE A 1 97 ? -10.067 2.370 9.463 1.00 85.88 97 PHE A CA 1
ATOM 697 C C . PHE A 1 97 ? -10.362 0.874 9.479 1.00 85.88 97 PHE A C 1
ATOM 699 O O . PHE A 1 97 ? -9.454 0.048 9.524 1.00 85.88 97 PHE A O 1
ATOM 706 N N . GLN A 1 98 ? -11.647 0.529 9.455 1.00 86.38 98 GLN A N 1
ATOM 707 C CA . GLN A 1 98 ? -12.109 -0.854 9.468 1.00 86.38 98 GLN A CA 1
ATOM 708 C C . GLN A 1 98 ? -13.238 -1.038 8.461 1.00 86.38 98 GLN A C 1
ATOM 710 O O . GLN A 1 98 ? -14.249 -0.326 8.494 1.00 86.38 98 GLN A O 1
ATOM 715 N N . LEU A 1 99 ? -13.073 -2.036 7.600 1.00 85.25 99 LEU A N 1
ATOM 716 C CA . LEU A 1 99 ? -14.115 -2.574 6.744 1.00 85.25 99 LEU A CA 1
ATOM 717 C C . LEU A 1 99 ? -14.747 -3.771 7.438 1.00 85.25 99 LEU A C 1
ATOM 719 O O . LEU A 1 99 ? -14.073 -4.625 8.008 1.00 85.25 99 LEU A O 1
ATOM 723 N N . GLY A 1 100 ? -16.066 -3.821 7.391 1.00 84.19 100 GLY A N 1
ATOM 724 C CA . GLY A 1 100 ? -16.837 -4.939 7.905 1.00 84.19 100 GLY A CA 1
ATOM 725 C C . GLY A 1 100 ? -18.164 -5.038 7.182 1.00 84.19 100 GLY A C 1
ATOM 726 O O . GLY A 1 100 ? -18.435 -4.298 6.235 1.00 84.19 100 GLY A O 1
ATOM 727 N N . TYR A 1 101 ? -19.018 -5.929 7.655 1.00 81.75 101 TYR A N 1
ATOM 728 C CA . TYR A 1 101 ? -20.392 -6.022 7.195 1.00 81.75 101 TYR A CA 1
ATOM 729 C C . TYR A 1 101 ? -21.335 -6.094 8.392 1.00 81.75 101 TYR A C 1
ATOM 731 O O . TYR A 1 101 ? -20.975 -6.591 9.460 1.00 81.75 101 TYR A O 1
ATOM 739 N N . LYS A 1 102 ? -22.550 -5.583 8.212 1.00 81.75 102 LYS A N 1
ATOM 740 C CA . LYS A 1 102 ? -23.663 -5.777 9.140 1.00 81.75 102 LYS A CA 1
ATOM 741 C C . LYS A 1 102 ? -24.786 -6.502 8.428 1.00 81.75 102 LYS A C 1
ATOM 743 O O . LYS A 1 102 ? -25.112 -6.179 7.287 1.00 81.75 102 LYS A O 1
ATOM 748 N N . GLU A 1 103 ? -25.374 -7.461 9.123 1.00 86.25 103 GLU A N 1
ATOM 749 C CA . GLU A 1 103 ? -26.555 -8.174 8.654 1.00 86.25 103 GLU A CA 1
ATOM 750 C C . GLU A 1 103 ? -27.799 -7.419 9.134 1.00 86.25 103 GLU A C 1
ATOM 752 O O . GLU A 1 103 ? -27.926 -7.088 10.316 1.00 86.25 103 GLU A O 1
ATOM 757 N N . LEU A 1 104 ? -28.681 -7.074 8.197 1.00 81.56 104 LEU A N 1
ATOM 758 C CA . LEU A 1 104 ? -29.948 -6.396 8.450 1.00 81.56 104 LEU A CA 1
ATOM 759 C C . LEU A 1 104 ? -31.073 -7.273 7.884 1.00 81.56 104 LEU A C 1
ATOM 761 O O . LEU A 1 104 ? -31.463 -7.136 6.725 1.00 81.56 104 LEU A O 1
ATOM 765 N N . GLY A 1 105 ? -31.544 -8.226 8.693 1.00 84.88 105 GLY A N 1
ATOM 766 C CA . GLY A 1 105 ? -32.371 -9.329 8.193 1.00 84.88 105 GLY A CA 1
ATOM 767 C C . GLY A 1 105 ? -31.556 -10.206 7.238 1.00 84.88 105 GLY A C 1
ATOM 768 O O . GLY A 1 105 ? -30.436 -10.580 7.571 1.00 84.88 105 GLY A O 1
ATOM 769 N N . ASP A 1 106 ? -32.078 -10.461 6.036 1.00 89.12 106 ASP A N 1
ATOM 770 C CA . ASP A 1 106 ? -31.389 -11.245 4.996 1.00 89.12 106 ASP A CA 1
ATOM 771 C C . ASP A 1 106 ? -30.374 -10.428 4.166 1.00 89.12 106 ASP A C 1
ATOM 773 O O . ASP A 1 106 ? -29.679 -10.971 3.305 1.00 89.12 106 ASP A O 1
ATOM 777 N N . ALA A 1 107 ? -30.271 -9.112 4.388 1.00 79.38 107 ALA A N 1
ATOM 778 C CA . ALA A 1 107 ? -29.368 -8.243 3.636 1.00 79.38 107 ALA A CA 1
ATOM 779 C C . ALA A 1 107 ? -28.006 -8.089 4.334 1.00 79.38 107 ALA A C 1
ATOM 781 O O . ALA A 1 107 ? -27.937 -7.747 5.516 1.00 79.38 107 ALA A O 1
ATOM 782 N N . LYS A 1 108 ? -26.907 -8.254 3.584 1.00 84.12 108 LYS A N 1
ATOM 783 C CA . LYS A 1 108 ? -25.547 -7.920 4.042 1.00 84.12 108 LYS A CA 1
ATOM 784 C C . LYS A 1 108 ? -25.164 -6.528 3.552 1.00 84.12 108 LYS A C 1
ATOM 786 O O . LYS A 1 108 ? -25.045 -6.304 2.351 1.00 84.12 108 LYS A O 1
ATOM 791 N N . MET A 1 109 ? -24.954 -5.597 4.475 1.00 82.94 109 MET A N 1
ATOM 792 C CA . MET A 1 109 ? -24.499 -4.242 4.164 1.00 82.94 109 MET A CA 1
ATOM 793 C C . MET A 1 109 ? -23.019 -4.096 4.489 1.00 82.94 109 MET A C 1
ATOM 795 O O . MET A 1 109 ? -22.604 -4.387 5.611 1.00 82.94 109 MET A O 1
ATOM 799 N N . VAL A 1 110 ? -22.231 -3.597 3.537 1.00 85.25 110 VAL A N 1
ATOM 800 C CA . VAL A 1 110 ? -20.834 -3.216 3.784 1.00 85.25 110 VAL A CA 1
ATOM 801 C C . VAL A 1 110 ? -20.809 -1.981 4.683 1.00 85.25 110 VAL A C 1
ATOM 803 O O . VAL A 1 110 ? -21.521 -1.007 4.441 1.00 85.25 110 VAL A O 1
ATOM 806 N N . THR A 1 111 ? -19.988 -2.016 5.726 1.00 83.69 111 THR A N 1
ATOM 807 C CA . THR A 1 111 ? -19.818 -0.912 6.672 1.00 83.69 111 THR A CA 1
ATOM 808 C C . THR A 1 111 ? -18.372 -0.454 6.717 1.00 83.69 111 THR A C 1
ATOM 810 O O . THR A 1 111 ? -17.461 -1.276 6.800 1.00 83.69 111 THR A O 1
ATOM 813 N N . PHE A 1 112 ? -18.190 0.863 6.747 1.00 82.56 112 PHE A N 1
ATOM 814 C CA . PHE A 1 112 ? -16.905 1.530 6.901 1.00 82.56 112 PHE A CA 1
ATOM 815 C C . PHE A 1 112 ? -16.910 2.221 8.264 1.00 82.56 112 PHE A C 1
ATOM 817 O O . PHE A 1 112 ? -17.795 3.034 8.537 1.00 82.56 112 PHE A O 1
ATOM 824 N N . ASN A 1 113 ? -15.957 1.890 9.131 1.00 78.94 113 ASN A N 1
ATOM 825 C CA . ASN A 1 113 ? -15.807 2.521 10.439 1.00 78.94 113 ASN A CA 1
ATOM 826 C C . ASN A 1 113 ? -14.475 3.266 10.508 1.00 78.94 113 ASN A C 1
ATOM 828 O O . ASN A 1 113 ? -13.448 2.761 10.065 1.00 78.94 113 ASN A O 1
ATOM 832 N N . LEU A 1 114 ? -14.510 4.460 11.097 1.00 75.56 114 LEU A N 1
ATOM 833 C CA . LEU A 1 114 ? -13.333 5.252 11.439 1.00 75.56 114 LEU A CA 1
ATOM 834 C C . LEU A 1 114 ? -13.362 5.502 12.947 1.00 75.56 114 LEU A C 1
ATOM 836 O O . LEU A 1 114 ? -14.291 6.136 13.456 1.00 75.56 114 LEU A O 1
ATOM 840 N N . LYS A 1 115 ? -12.370 4.986 13.675 1.00 67.62 115 LYS A N 1
ATOM 841 C CA . LYS A 1 115 ? -12.223 5.220 15.120 1.00 67.62 115 LYS A CA 1
ATOM 842 C C . LYS A 1 115 ? -11.282 6.406 15.367 1.00 67.62 115 LYS A C 1
ATOM 844 O O . LYS A 1 115 ? -10.066 6.243 15.427 1.00 67.62 115 LYS A O 1
ATOM 849 N N . PH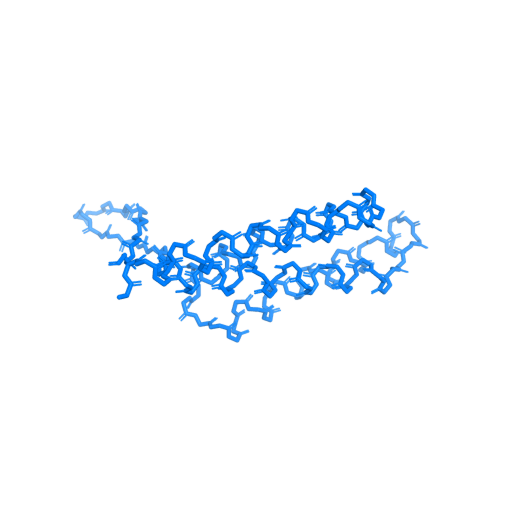E A 1 116 ? -11.855 7.603 15.525 1.00 60.16 116 PHE A N 1
ATOM 850 C CA . PHE A 1 116 ? -11.112 8.841 15.822 1.00 60.16 116 PHE A CA 1
ATOM 851 C C . PHE A 1 116 ? -10.754 9.011 17.303 1.00 60.16 116 PHE A C 1
ATOM 853 O O . PHE A 1 116 ? -11.677 8.952 18.143 1.00 60.16 116 PHE A O 1
#